Protein AF-A0A9D2ZWX0-F1 (afdb_monomer)

Foldseek 3Di:
DDPVVVVVVVVVVCVPDLVNLLVPDPCVVLVCVLCCVQPVDPPHDDDPVVSQVSSQVSVVVCVVPDVDDPDGSVVVVVSSD

Nearest PDB structures (foldseek):
  8q72-assembly1_J  TM=6.419E-01  e=1.316E+00  Escherichia coli
  7tjh-assembly1_D  TM=4.728E-01  e=3.096E+00  Saccharomyces cerevisiae

Sequence (81 aa):
MSALSSALAYRRLLESDATLRMLRADNLAVMAGTLDAHLGRPGTRMNTEDLHESIDADLEELRDHFDLSLRTAKAYCDDWR

Organism: Brevibacterium epidermidis (NCBI:txid1698)

Mean predicted aligned error: 6.79 Å

Solvent-accessible surface area (backbone atoms only — not comparable to full-atom values): 4863 Å² total; per-residue (Å²): 136,54,73,67,59,52,53,53,49,51,52,50,48,48,74,70,34,37,68,56,44,45,74,68,37,96,54,38,69,59,54,52,51,54,45,42,75,74,52,59,54,91,87,61,80,77,56,71,66,62,48,32,55,53,42,40,55,51,48,62,62,44,47,81,78,41,99,60,72,97,69,51,32,59,63,52,56,60,66,59,98

Secondary structure (DSSP, 8-state):
--HHHHHHHHHHHHHH-HHHHHHTSTTHHHHHHHHHHHH-STT---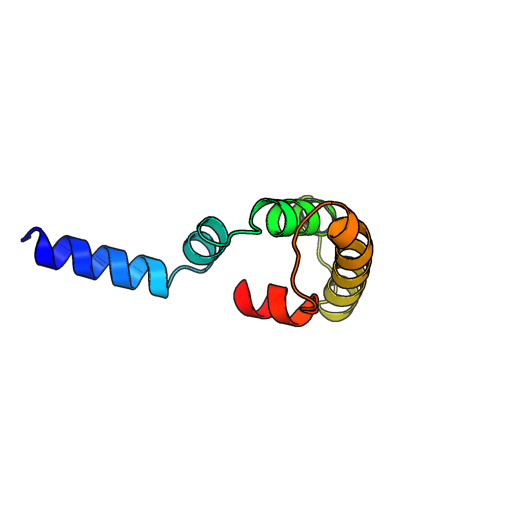-HHHHHHHHHHHHHHHTTTS---S--HHHHHHHT-

pLDDT: mean 83.25, std 6.13, range [60.12, 92.88]

Structure (mmCIF, N/CA/C/O backbone):
data_AF-A0A9D2ZWX0-F1
#
_entry.id   AF-A0A9D2ZWX0-F1
#
loop_
_atom_site.group_PDB
_atom_site.id
_atom_site.type_symbol
_atom_site.label_atom_id
_atom_site.label_alt_id
_atom_site.label_comp_id
_atom_site.label_asym_id
_atom_site.label_entity_id
_atom_site.label_seq_id
_atom_site.pdbx_PDB_ins_code
_atom_site.Cartn_x
_atom_site.Cartn_y
_atom_site.Cartn_z
_atom_site.occupancy
_atom_site.B_iso_or_equiv
_atom_site.auth_seq_id
_atom_site.auth_comp_id
_atom_site.auth_asym_id
_atom_site.auth_atom_id
_atom_site.pdbx_PDB_model_num
ATOM 1 N N . MET A 1 1 ? -19.234 -3.849 28.483 1.00 60.12 1 MET A N 1
ATOM 2 C CA . MET A 1 1 ? -18.953 -2.973 27.323 1.00 60.12 1 MET A CA 1
ATOM 3 C C . MET A 1 1 ? -20.250 -2.733 26.583 1.00 60.12 1 MET A C 1
ATOM 5 O O . MET A 1 1 ? -20.992 -3.686 26.390 1.00 60.12 1 MET A O 1
ATOM 9 N N . SER A 1 2 ? -20.550 -1.488 26.216 1.00 90.50 2 SER A N 1
ATOM 10 C CA . SER A 1 2 ? -21.699 -1.181 25.358 1.00 90.50 2 SER A CA 1
ATOM 11 C C . SER A 1 2 ? -21.318 -1.354 23.886 1.00 90.50 2 SER A C 1
ATOM 13 O O . SER A 1 2 ? -20.154 -1.160 23.527 1.00 90.50 2 SER A O 1
ATOM 15 N N . ALA A 1 3 ? -22.295 -1.647 23.025 1.00 86.56 3 ALA A N 1
ATOM 16 C CA . ALA A 1 3 ? -22.077 -1.727 21.579 1.00 86.56 3 ALA A CA 1
ATOM 17 C C . ALA A 1 3 ? -21.411 -0.453 21.019 1.00 86.56 3 ALA A C 1
ATOM 19 O O . ALA A 1 3 ? -20.514 -0.536 20.185 1.00 86.56 3 ALA A O 1
ATOM 20 N N . LEU A 1 4 ? -21.768 0.720 21.559 1.00 90.00 4 LEU A N 1
ATOM 21 C CA . LEU A 1 4 ? -21.144 2.000 21.218 1.00 90.00 4 LEU A CA 1
ATOM 22 C C . LEU A 1 4 ? -19.646 2.032 21.556 1.00 90.00 4 LEU A C 1
ATOM 24 O O . LEU A 1 4 ? -18.838 2.453 20.732 1.00 90.00 4 LEU A O 1
ATOM 28 N N . SER A 1 5 ? -19.265 1.579 22.756 1.00 90.94 5 SER A N 1
ATOM 29 C CA . SER A 1 5 ? -17.855 1.556 23.169 1.00 90.94 5 SER A CA 1
ATOM 30 C C . SER A 1 5 ? -17.011 0.636 22.282 1.00 90.94 5 SER A C 1
ATOM 32 O O . SER A 1 5 ? -15.906 1.009 21.895 1.00 90.94 5 SER A O 1
ATOM 34 N N . SER A 1 6 ? -17.564 -0.514 21.887 1.00 87.25 6 SER A N 1
ATOM 35 C CA . SER A 1 6 ? -16.910 -1.449 20.971 1.00 87.25 6 SER A CA 1
ATOM 36 C C . SER A 1 6 ? -16.791 -0.865 19.561 1.00 87.25 6 SER A C 1
ATOM 38 O O . SER A 1 6 ? -15.715 -0.916 18.974 1.00 87.25 6 SER A O 1
ATOM 40 N N . ALA A 1 7 ? -17.845 -0.231 19.038 1.00 88.75 7 ALA A N 1
ATOM 41 C CA . ALA A 1 7 ? -17.815 0.408 17.722 1.00 88.75 7 ALA A CA 1
ATOM 42 C C . ALA A 1 7 ? -16.767 1.534 17.637 1.00 88.75 7 ALA A C 1
ATOM 44 O O . ALA A 1 7 ? -16.023 1.621 16.661 1.00 88.75 7 ALA A O 1
ATOM 45 N N . LEU A 1 8 ? -16.651 2.367 18.676 1.00 92.88 8 LEU A N 1
ATOM 46 C CA . LEU A 1 8 ? -15.628 3.416 18.737 1.00 92.88 8 LEU A CA 1
ATOM 47 C C . LEU A 1 8 ? -14.209 2.849 18.855 1.00 92.88 8 LEU A C 1
ATOM 49 O O . LEU A 1 8 ? -13.283 3.423 18.283 1.00 92.88 8 LEU A O 1
ATOM 53 N N . ALA A 1 9 ? -14.029 1.735 19.569 1.00 90.06 9 ALA A N 1
ATOM 54 C CA . ALA A 1 9 ? -12.740 1.054 19.652 1.00 90.06 9 ALA A CA 1
ATOM 55 C C . ALA A 1 9 ? -12.302 0.515 18.282 1.00 90.06 9 ALA A C 1
ATOM 57 O O . ALA A 1 9 ? -11.174 0.766 17.867 1.00 90.06 9 ALA A O 1
ATOM 58 N N . TYR A 1 10 ? -13.207 -0.135 17.541 1.00 87.00 10 TYR A N 1
ATOM 59 C CA . TYR A 1 10 ? -12.912 -0.605 16.185 1.00 87.00 10 TYR A CA 1
ATOM 60 C C . TYR A 1 10 ? -12.660 0.540 15.204 1.00 87.00 10 TYR A C 1
ATOM 62 O O . TYR A 1 10 ? -11.767 0.431 14.371 1.00 87.00 10 TYR A O 1
ATOM 70 N N . ARG A 1 11 ? -13.372 1.669 15.325 1.00 86.94 11 ARG A N 1
ATOM 71 C CA . ARG A 1 11 ? -13.089 2.849 14.496 1.00 86.94 11 ARG A CA 1
ATOM 72 C C . ARG A 1 11 ? -11.667 3.369 14.715 1.00 86.94 11 ARG A C 1
ATOM 74 O O . ARG A 1 11 ? -10.960 3.602 13.745 1.00 86.94 11 ARG A O 1
ATOM 81 N N . ARG A 1 12 ? -11.231 3.484 15.974 1.00 88.94 12 ARG A N 1
ATOM 82 C CA . ARG A 1 12 ? -9.855 3.894 16.303 1.00 88.94 12 ARG A CA 1
ATOM 83 C C . ARG A 1 12 ? -8.826 2.900 15.782 1.00 88.94 12 ARG A C 1
ATOM 85 O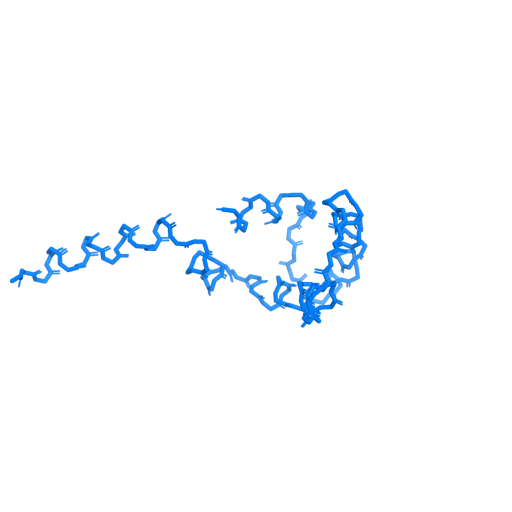 O . ARG A 1 12 ? -7.803 3.323 15.267 1.00 88.94 12 ARG A O 1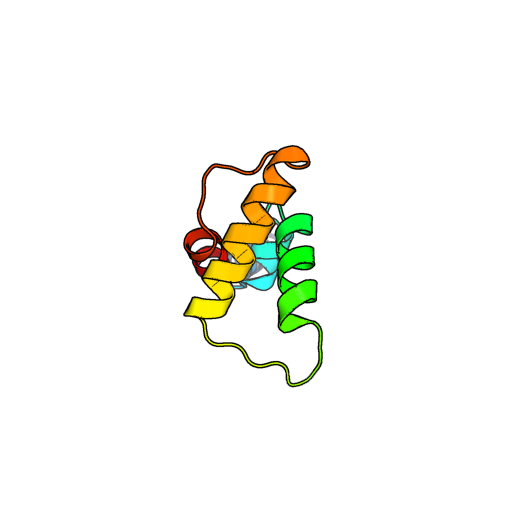
ATOM 92 N N . LEU A 1 13 ? -9.115 1.602 15.888 1.00 87.56 13 LEU A N 1
ATOM 93 C CA . LEU A 1 13 ? -8.239 0.555 15.368 1.00 87.56 13 LEU A CA 1
ATOM 94 C C . LEU A 1 13 ? -8.040 0.701 13.854 1.00 87.56 13 LEU A C 1
ATOM 96 O O . LEU A 1 13 ? -6.907 0.671 13.389 1.00 87.56 13 LEU A O 1
ATOM 100 N N . LEU A 1 14 ? -9.122 0.933 13.105 1.00 83.81 14 LEU A N 1
ATOM 101 C CA . LEU A 1 14 ? -9.066 1.179 11.661 1.00 83.81 14 LEU A CA 1
ATOM 102 C C . LEU A 1 14 ? -8.294 2.455 11.299 1.00 83.81 14 LEU A C 1
ATOM 104 O O . LEU A 1 14 ? -7.663 2.504 10.251 1.00 83.81 14 LEU A O 1
ATOM 108 N N . GLU A 1 15 ? -8.358 3.489 12.137 1.00 82.12 15 GLU A N 1
ATOM 109 C CA . GLU A 1 15 ? -7.601 4.731 11.938 1.00 82.12 15 GLU A CA 1
ATOM 110 C C . GLU A 1 15 ? -6.104 4.546 12.248 1.00 82.12 15 GLU A C 1
ATOM 112 O O . GLU A 1 15 ? -5.264 5.162 11.596 1.00 82.12 15 GLU A O 1
ATOM 117 N N . SER A 1 16 ? -5.757 3.691 13.216 1.00 83.81 16 SER A N 1
ATOM 118 C CA . SER A 1 16 ? -4.376 3.502 13.677 1.00 83.81 16 SER A CA 1
ATOM 119 C C . SER A 1 16 ? -3.597 2.392 12.968 1.00 83.81 16 SER A C 1
ATOM 121 O O . SER A 1 16 ? -2.370 2.422 12.977 1.00 83.81 16 SER A O 1
ATOM 123 N N . ASP A 1 17 ? -4.275 1.396 12.395 1.00 83.12 17 ASP A N 1
ATOM 124 C CA . ASP A 1 17 ? -3.634 0.207 11.826 1.00 83.12 17 ASP A CA 1
ATOM 125 C C . ASP A 1 17 ? -3.441 0.357 10.310 1.00 83.12 17 ASP A C 1
ATOM 127 O O . ASP A 1 17 ? -4.403 0.406 9.540 1.00 83.12 17 ASP A O 1
ATOM 131 N N . ALA A 1 18 ? -2.180 0.441 9.880 1.00 76.38 18 ALA A N 1
ATOM 132 C CA . ALA A 1 18 ? -1.818 0.586 8.473 1.00 76.38 18 ALA A CA 1
ATOM 133 C C . ALA A 1 18 ? -2.259 -0.614 7.615 1.00 76.38 18 ALA A C 1
ATOM 135 O O . ALA A 1 18 ? -2.715 -0.430 6.488 1.00 76.38 18 ALA A O 1
ATOM 136 N N . THR A 1 19 ? -2.227 -1.832 8.165 1.00 78.19 19 THR A N 1
ATOM 137 C CA . THR A 1 19 ? -2.659 -3.050 7.459 1.00 78.19 19 THR A CA 1
ATOM 138 C C . THR A 1 19 ? -4.155 -3.001 7.180 1.00 78.19 19 THR A C 1
ATOM 140 O O . THR A 1 19 ? -4.605 -3.310 6.078 1.00 78.19 19 THR A O 1
ATOM 143 N N . LEU A 1 20 ? -4.947 -2.574 8.168 1.00 79.19 20 LEU A N 1
ATOM 144 C CA . LEU A 1 20 ? -6.391 -2.428 7.996 1.00 79.19 20 LEU A CA 1
ATOM 145 C C . LEU A 1 20 ? -6.746 -1.280 7.047 1.00 79.19 20 LEU A C 1
ATOM 147 O O . LEU A 1 20 ? -7.713 -1.404 6.295 1.00 79.19 20 LEU A O 1
ATOM 151 N N . ARG A 1 21 ? -5.967 -0.188 7.043 1.00 76.56 21 ARG A N 1
ATOM 152 C CA . ARG A 1 21 ? -6.101 0.878 6.038 1.00 76.56 21 AR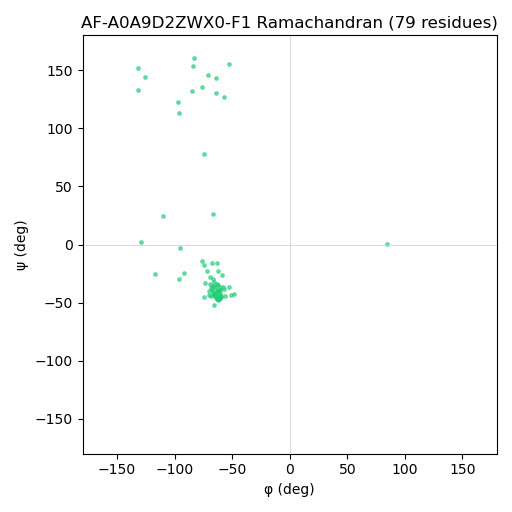G A CA 1
ATOM 153 C C . ARG A 1 21 ? -5.834 0.351 4.629 1.00 76.56 21 ARG A C 1
ATOM 155 O O . ARG A 1 21 ? -6.659 0.586 3.751 1.00 76.56 21 ARG A O 1
ATOM 162 N N . MET A 1 22 ? -4.75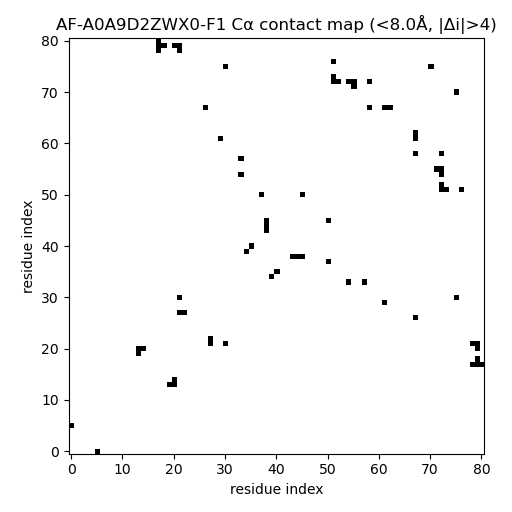6 -0.412 4.434 1.00 75.44 22 MET A N 1
ATOM 163 C CA . MET A 1 22 ? -4.433 -1.040 3.146 1.00 75.44 22 MET A CA 1
ATOM 164 C C . MET A 1 22 ? -5.519 -2.013 2.684 1.00 75.44 22 MET A C 1
ATOM 166 O O . MET A 1 22 ? -5.947 -1.948 1.538 1.00 75.44 22 MET A O 1
ATOM 170 N N . LEU A 1 23 ? -6.022 -2.878 3.572 1.00 77.44 23 LEU A N 1
ATOM 171 C CA . LEU A 1 23 ? -7.096 -3.831 3.250 1.00 77.44 23 LEU A CA 1
ATOM 172 C C . LEU A 1 23 ? -8.384 -3.155 2.772 1.00 77.44 23 LEU A C 1
ATOM 174 O O . LEU A 1 23 ? -9.180 -3.772 2.068 1.00 77.44 23 LEU A O 1
ATOM 178 N N . ARG A 1 24 ? -8.604 -1.906 3.181 1.00 75.69 24 ARG A N 1
ATOM 179 C CA . ARG A 1 24 ? -9.769 -1.108 2.803 1.00 75.69 24 ARG A CA 1
ATOM 180 C C . ARG A 1 24 ? -9.514 -0.195 1.607 1.00 75.69 24 ARG A C 1
ATOM 182 O O . ARG A 1 24 ? -10.432 0.523 1.221 1.00 75.69 24 ARG A O 1
ATOM 189 N N . ALA A 1 25 ? -8.292 -0.170 1.085 1.00 75.62 25 ALA A N 1
ATOM 190 C CA . ALA A 1 25 ? -7.961 0.600 -0.096 1.00 75.62 25 ALA A CA 1
ATOM 191 C C . ALA A 1 25 ? -8.502 -0.117 -1.340 1.00 75.62 25 ALA A C 1
ATOM 193 O O . ALA A 1 25 ? -8.338 -1.329 -1.492 1.00 75.62 25 ALA A O 1
ATOM 194 N N . ASP A 1 26 ? -9.116 0.639 -2.249 1.00 73.75 26 ASP A N 1
ATOM 195 C CA . ASP A 1 26 ? -9.719 0.096 -3.476 1.00 73.75 26 ASP A CA 1
ATOM 196 C C . ASP A 1 26 ? -8.684 -0.562 -4.409 1.00 73.75 26 ASP A C 1
ATOM 198 O O . ASP A 1 26 ? -9.020 -1.352 -5.287 1.00 73.75 26 ASP A O 1
ATOM 202 N N . ASN A 1 27 ? -7.401 -0.279 -4.188 1.00 75.00 27 ASN A N 1
ATOM 203 C CA . ASN A 1 27 ? -6.271 -0.764 -4.966 1.00 75.00 27 ASN A CA 1
ATOM 204 C C . ASN A 1 27 ? -5.396 -1.782 -4.211 1.00 75.00 27 ASN A C 1
ATOM 206 O O . ASN A 1 27 ? -4.224 -1.954 -4.551 1.00 75.00 27 ASN A O 1
ATOM 210 N N . LEU A 1 28 ? -5.954 -2.490 -3.222 1.00 80.50 28 LEU A N 1
ATOM 211 C CA . LEU A 1 28 ? -5.249 -3.532 -2.464 1.00 80.50 28 LEU A CA 1
ATOM 212 C C . LEU A 1 28 ? -4.506 -4.530 -3.366 1.00 80.50 28 LEU A C 1
ATOM 214 O O . LEU A 1 28 ? -3.371 -4.884 -3.067 1.00 80.50 28 LEU A O 1
ATOM 218 N N . ALA A 1 29 ? -5.118 -4.976 -4.469 1.00 81.94 29 ALA A N 1
ATOM 219 C CA . ALA A 1 29 ? -4.502 -5.944 -5.381 1.00 81.94 29 ALA A CA 1
ATOM 220 C C . ALA A 1 29 ? -3.202 -5.414 -6.014 1.00 81.94 29 ALA A C 1
ATOM 222 O O . ALA A 1 29 ? -2.222 -6.147 -6.121 1.00 81.94 29 ALA A O 1
ATOM 223 N N . VAL A 1 30 ? -3.180 -4.127 -6.367 1.00 83.06 30 VAL A N 1
ATOM 224 C CA . VAL A 1 30 ? -2.005 -3.441 -6.922 1.00 83.06 30 VAL A CA 1
ATOM 225 C C . VAL A 1 30 ? -0.929 -3.271 -5.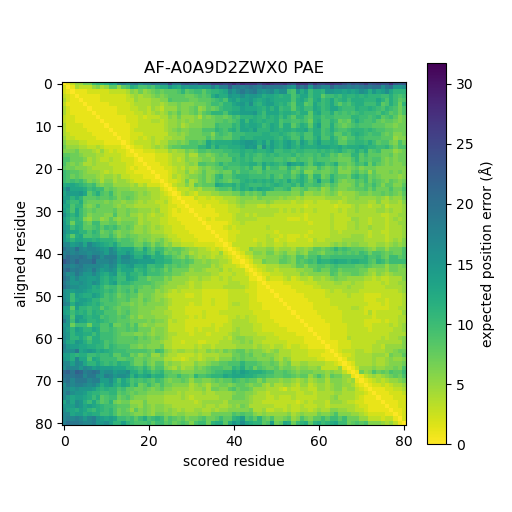850 1.00 83.06 30 VAL A C 1
ATOM 227 O O . VAL A 1 30 ? 0.238 -3.568 -6.091 1.00 83.06 30 VAL A O 1
ATOM 230 N N . MET A 1 31 ? -1.319 -2.870 -4.636 1.00 80.25 31 MET A N 1
ATOM 231 C CA . MET A 1 31 ? -0.387 -2.731 -3.510 1.00 80.25 31 MET A CA 1
ATOM 232 C C . MET A 1 31 ? 0.251 -4.075 -3.135 1.00 80.25 31 MET A C 1
ATOM 234 O O . MET A 1 31 ? 1.463 -4.173 -2.988 1.00 80.25 31 MET A O 1
ATOM 238 N N . ALA A 1 32 ? -0.561 -5.125 -3.002 1.00 83.62 32 ALA A N 1
ATOM 239 C CA . ALA A 1 32 ? -0.085 -6.453 -2.645 1.00 83.62 32 ALA A CA 1
ATOM 240 C C . ALA A 1 32 ? 0.805 -7.050 -3.741 1.00 83.62 32 ALA A C 1
ATOM 242 O O . ALA A 1 32 ? 1.845 -7.611 -3.420 1.00 83.62 32 ALA A O 1
ATOM 243 N N . GLY A 1 33 ? 0.431 -6.897 -5.017 1.00 86.75 33 GLY A N 1
ATOM 244 C CA . GLY A 1 33 ? 1.214 -7.411 -6.142 1.00 86.75 33 GLY A CA 1
ATOM 245 C C . GLY A 1 33 ? 2.592 -6.761 -6.257 1.00 86.75 33 GLY A C 1
ATOM 246 O O . GLY A 1 33 ? 3.591 -7.465 -6.362 1.00 86.75 33 GLY A O 1
ATOM 247 N N . THR A 1 34 ? 2.655 -5.430 -6.167 1.00 87.50 34 THR A N 1
ATOM 248 C CA . THR A 1 34 ? 3.926 -4.683 -6.238 1.00 87.50 34 THR A CA 1
ATOM 249 C C . THR A 1 34 ? 4.829 -4.981 -5.037 1.00 87.50 34 THR A C 1
ATOM 251 O O . THR A 1 34 ? 6.021 -5.241 -5.194 1.00 87.50 34 THR A O 1
ATOM 254 N N . LEU A 1 35 ? 4.270 -5.035 -3.824 1.00 85.06 35 LEU A N 1
ATOM 255 C CA . LEU A 1 35 ? 5.035 -5.387 -2.626 1.00 85.06 35 LEU A CA 1
ATOM 256 C C . LEU A 1 35 ? 5.507 -6.844 -2.628 1.00 85.06 35 LEU A C 1
ATOM 258 O O . LEU A 1 35 ? 6.632 -7.107 -2.213 1.00 85.06 35 LEU A O 1
ATOM 262 N N . ASP A 1 36 ? 4.693 -7.790 -3.092 1.00 87.44 36 ASP A N 1
ATOM 263 C CA . ASP A 1 36 ? 5.101 -9.193 -3.193 1.00 87.44 36 ASP A CA 1
ATOM 264 C C . ASP A 1 36 ? 6.215 -9.377 -4.236 1.00 87.44 36 ASP A C 1
ATOM 266 O O . ASP A 1 36 ? 7.206 -10.063 -3.970 1.00 87.44 36 ASP A O 1
ATOM 270 N N . ALA A 1 37 ? 6.122 -8.681 -5.376 1.00 88.31 37 ALA A N 1
ATOM 271 C CA . ALA A 1 37 ? 7.133 -8.726 -6.430 1.00 88.31 37 ALA A CA 1
ATOM 272 C C . ALA A 1 37 ? 8.517 -8.267 -5.937 1.00 88.31 37 ALA A C 1
ATOM 274 O O . ALA A 1 37 ? 9.524 -8.931 -6.205 1.00 88.31 37 ALA A O 1
ATOM 275 N N . HIS A 1 38 ? 8.566 -7.171 -5.171 1.00 86.25 38 HIS A N 1
ATOM 276 C CA . HIS A 1 38 ? 9.827 -6.547 -4.746 1.00 86.25 38 HIS A CA 1
ATOM 277 C C . HIS A 1 38 ? 10.305 -6.968 -3.355 1.00 86.25 38 HIS A C 1
ATOM 279 O O . HIS A 1 38 ? 11.508 -6.996 -3.100 1.00 86.25 38 HIS A O 1
ATOM 285 N N . LEU A 1 39 ? 9.396 -7.311 -2.440 1.00 85.50 39 LEU A N 1
ATOM 286 C CA . LEU A 1 39 ? 9.687 -7.582 -1.024 1.00 85.50 39 LEU A CA 1
ATOM 287 C C . LEU A 1 39 ? 9.118 -8.918 -0.513 1.00 85.50 39 LEU A C 1
ATOM 289 O O . LEU A 1 39 ? 9.320 -9.245 0.656 1.00 85.50 39 LEU A O 1
ATOM 293 N N . GLY A 1 40 ? 8.465 -9.729 -1.351 1.00 82.69 40 GLY A N 1
ATOM 294 C CA . GLY A 1 40 ? 7.827 -10.987 -0.929 1.00 82.69 40 GLY A CA 1
ATOM 295 C C . GLY A 1 40 ? 8.800 -12.083 -0.473 1.00 82.69 40 GLY A C 1
ATOM 296 O O . GLY A 1 40 ? 8.412 -13.043 0.195 1.00 82.69 40 GLY A O 1
ATOM 297 N N . ARG A 1 41 ? 10.098 -11.955 -0.784 1.00 86.00 41 ARG A N 1
ATOM 298 C CA . ARG A 1 41 ? 11.113 -12.935 -0.368 1.00 86.00 41 ARG A CA 1
ATOM 299 C C . ARG A 1 41 ? 11.641 -12.646 1.048 1.00 86.00 41 ARG A C 1
ATOM 301 O O . ARG A 1 41 ? 12.057 -11.521 1.335 1.00 86.00 41 ARG A O 1
ATOM 308 N N . PRO A 1 42 ? 11.721 -13.663 1.930 1.00 81.62 42 PRO A N 1
ATOM 309 C CA . PRO A 1 42 ? 12.279 -13.494 3.268 1.00 81.62 42 PRO A CA 1
ATOM 310 C C . PRO A 1 42 ? 13.716 -12.963 3.233 1.00 81.62 42 PRO A C 1
ATOM 312 O O . PRO A 1 42 ? 14.588 -13.543 2.589 1.00 81.62 42 PRO A O 1
ATOM 315 N N . GLY A 1 43 ? 13.970 -11.878 3.964 1.00 80.88 43 GLY A N 1
ATOM 316 C CA . GLY A 1 43 ? 15.298 -11.265 4.058 1.00 80.88 43 GLY A CA 1
ATOM 317 C C . GLY A 1 43 ? 15.634 -10.283 2.935 1.00 80.88 43 GLY A C 1
ATOM 318 O O . GLY A 1 43 ? 16.714 -9.692 2.978 1.00 80.88 43 GLY A O 1
ATOM 319 N N . THR A 1 44 ? 14.727 -10.057 1.980 1.00 84.31 44 THR A N 1
ATOM 320 C CA . THR A 1 44 ? 14.903 -9.001 0.983 1.00 84.31 44 THR A CA 1
ATOM 321 C C . THR A 1 44 ? 14.913 -7.639 1.657 1.00 84.31 44 THR A C 1
ATOM 323 O O . THR A 1 44 ? 14.055 -7.305 2.475 1.00 84.31 44 THR A O 1
ATOM 326 N N . ARG A 1 45 ? 15.927 -6.850 1.318 1.00 83.44 45 ARG A N 1
ATOM 327 C CA . ARG A 1 45 ? 16.059 -5.455 1.715 1.00 83.44 45 ARG A CA 1
ATOM 328 C C . ARG A 1 45 ? 16.406 -4.673 0.469 1.00 83.44 45 ARG A C 1
ATOM 330 O O . ARG A 1 45 ? 17.300 -5.074 -0.269 1.00 83.44 45 ARG A O 1
ATOM 337 N N . MET A 1 46 ? 15.714 -3.566 0.275 1.00 86.25 46 MET A N 1
ATOM 338 C CA . MET A 1 46 ? 15.953 -2.650 -0.825 1.00 86.25 46 MET A CA 1
ATOM 339 C C . MET A 1 46 ? 16.016 -1.231 -0.272 1.00 86.25 46 MET A C 1
ATOM 341 O O . MET A 1 46 ? 15.441 -0.952 0.786 1.00 86.25 46 MET A O 1
ATOM 345 N N . ASN A 1 47 ? 16.759 -0.357 -0.946 1.00 89.50 47 ASN A N 1
ATOM 346 C CA . ASN A 1 47 ? 16.715 1.061 -0.630 1.00 89.50 47 ASN A CA 1
ATOM 347 C C . ASN A 1 47 ? 15.303 1.588 -0.926 1.00 89.50 47 ASN A C 1
ATOM 349 O O . ASN A 1 47 ? 14.656 1.166 -1.881 1.00 89.50 47 ASN A O 1
ATOM 353 N N . THR A 1 48 ? 14.828 2.509 -0.096 1.00 86.50 48 THR A N 1
ATOM 354 C CA . THR A 1 48 ? 13.545 3.183 -0.284 1.00 86.50 48 THR A CA 1
ATOM 355 C C . THR A 1 48 ? 13.463 3.889 -1.638 1.00 86.50 48 THR A C 1
ATOM 357 O O . THR A 1 48 ? 12.406 3.870 -2.257 1.00 86.50 48 THR A O 1
ATOM 360 N N . GLU A 1 49 ? 14.556 4.503 -2.104 1.00 87.88 49 GLU A N 1
ATOM 361 C CA . GLU A 1 49 ? 14.589 5.181 -3.410 1.00 87.88 49 GLU A CA 1
ATOM 362 C C . GLU A 1 49 ? 14.415 4.179 -4.558 1.00 87.88 49 GLU A C 1
ATOM 364 O O . GLU A 1 49 ? 13.473 4.315 -5.334 1.00 87.88 49 GLU A O 1
ATOM 369 N N . ASP A 1 50 ? 15.215 3.109 -4.572 1.00 88.50 50 ASP A N 1
ATOM 370 C CA . ASP A 1 50 ? 15.115 2.029 -5.564 1.00 88.50 50 ASP A CA 1
ATOM 371 C C . ASP A 1 50 ? 13.722 1.365 -5.561 1.00 88.50 50 ASP A C 1
ATOM 373 O O . ASP A 1 50 ? 13.185 1.009 -6.611 1.00 88.50 50 ASP A O 1
ATOM 377 N N . LEU A 1 51 ? 13.106 1.220 -4.378 1.00 87.88 51 LEU A N 1
ATOM 378 C CA . LEU A 1 51 ? 11.745 0.699 -4.239 1.00 87.88 51 LEU A CA 1
ATOM 379 C C . LEU A 1 51 ? 10.715 1.627 -4.876 1.00 87.88 51 LEU A C 1
ATOM 381 O O . LEU A 1 51 ? 9.815 1.149 -5.559 1.00 87.88 51 LEU A O 1
ATOM 385 N N . HIS A 1 52 ? 10.829 2.936 -4.658 1.00 88.75 52 HIS A N 1
ATOM 386 C CA . HIS A 1 52 ? 9.913 3.895 -5.264 1.00 88.75 52 HIS A CA 1
ATOM 387 C C . HIS A 1 52 ? 10.030 3.899 -6.784 1.00 88.75 52 HIS A C 1
ATOM 389 O O . HIS A 1 52 ? 9.004 3.854 -7.450 1.00 88.75 52 HIS A O 1
ATOM 395 N N . GLU A 1 53 ? 11.248 3.889 -7.326 1.00 90.12 53 GLU A N 1
ATOM 396 C CA . GLU A 1 53 ? 11.456 3.831 -8.776 1.00 90.12 53 GLU A CA 1
ATOM 397 C C . GLU A 1 53 ? 10.884 2.544 -9.383 1.00 90.12 53 GLU A C 1
ATOM 399 O O . GLU A 1 53 ? 10.184 2.595 -10.394 1.00 90.12 53 GLU A O 1
ATOM 404 N N . SER A 1 54 ? 11.112 1.400 -8.731 1.00 89.81 54 SER A N 1
ATOM 405 C CA . SER A 1 54 ? 10.596 0.105 -9.194 1.00 89.81 54 SER A CA 1
ATOM 406 C C . SER A 1 54 ? 9.066 0.057 -9.174 1.00 89.81 54 SER A C 1
ATOM 408 O O .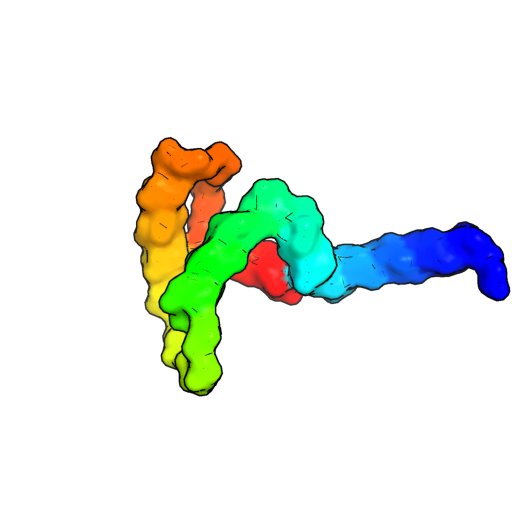 SER A 1 54 ? 8.444 -0.393 -10.131 1.00 89.81 54 SER A O 1
ATOM 410 N N . ILE A 1 55 ? 8.444 0.569 -8.107 1.00 89.31 55 ILE A N 1
ATOM 411 C CA . ILE A 1 55 ? 6.982 0.641 -8.006 1.00 89.31 55 ILE A CA 1
ATOM 412 C C . ILE A 1 55 ? 6.414 1.651 -9.010 1.00 89.31 55 ILE A C 1
ATOM 414 O O . ILE A 1 55 ? 5.345 1.405 -9.556 1.00 89.31 55 ILE A O 1
ATOM 418 N N . ASP A 1 56 ? 7.078 2.781 -9.268 1.00 88.94 56 ASP A N 1
ATOM 419 C CA . ASP A 1 56 ? 6.597 3.758 -10.254 1.00 88.94 56 ASP A CA 1
ATOM 420 C C . ASP A 1 56 ? 6.569 3.149 -11.663 1.00 88.94 56 ASP A C 1
ATOM 422 O O . ASP A 1 56 ? 5.585 3.342 -12.380 1.00 88.94 56 ASP A O 1
ATOM 426 N N . ALA A 1 57 ? 7.582 2.350 -12.017 1.00 88.69 57 ALA A N 1
ATOM 427 C CA . ALA A 1 57 ? 7.597 1.586 -13.262 1.00 88.69 57 ALA A CA 1
ATOM 428 C C . ALA A 1 57 ? 6.449 0.559 -13.321 1.00 88.69 57 ALA A C 1
ATOM 430 O O . ALA A 1 57 ? 5.701 0.531 -14.296 1.00 88.69 57 ALA A O 1
ATOM 431 N N . ASP A 1 58 ? 6.230 -0.217 -12.254 1.00 89.38 58 ASP A N 1
ATOM 432 C CA . ASP A 1 58 ? 5.106 -1.162 -12.200 1.00 89.38 58 ASP A CA 1
ATOM 433 C C . ASP A 1 58 ? 3.750 -0.447 -12.320 1.00 89.38 58 ASP A C 1
ATOM 435 O O . ASP A 1 58 ? 2.827 -0.937 -12.967 1.00 89.38 58 ASP A O 1
ATOM 439 N N . LEU A 1 59 ? 3.601 0.725 -11.694 1.00 87.19 59 LEU A N 1
ATOM 440 C CA . LEU A 1 59 ? 2.372 1.515 -11.755 1.00 87.19 59 LEU A CA 1
ATOM 441 C C . LEU A 1 59 ? 2.094 2.033 -13.166 1.00 87.19 59 LEU A C 1
ATOM 443 O O . LEU A 1 59 ? 0.925 2.168 -13.522 1.00 87.19 59 LEU A O 1
ATOM 447 N N . GLU A 1 60 ? 3.121 2.336 -13.963 1.00 89.00 60 GLU A N 1
ATOM 448 C CA . GLU A 1 60 ? 2.939 2.682 -15.375 1.00 89.00 60 GLU A CA 1
ATOM 449 C C . GLU A 1 60 ? 2.294 1.535 -16.154 1.00 89.00 60 GLU A C 1
ATOM 451 O O . GLU A 1 60 ? 1.303 1.774 -16.840 1.00 89.00 60 GLU A O 1
ATOM 456 N N . GLU A 1 61 ? 2.763 0.301 -15.972 1.00 88.31 61 GLU A N 1
ATOM 457 C CA . GLU A 1 61 ? 2.181 -0.881 -16.623 1.00 88.31 61 GLU A CA 1
ATOM 458 C C . GLU A 1 61 ? 0.789 -1.229 -16.065 1.00 88.31 61 GLU A C 1
ATOM 460 O O . GLU A 1 61 ? -0.137 -1.575 -16.799 1.00 88.31 61 GLU A O 1
ATOM 465 N N . LEU A 1 62 ? 0.595 -1.110 -14.749 1.00 87.38 62 LEU A N 1
ATOM 466 C CA . LEU A 1 62 ? -0.664 -1.471 -14.093 1.00 87.38 62 LEU A CA 1
ATOM 467 C C . LEU A 1 62 ? -1.802 -0.488 -14.392 1.00 87.38 62 LEU A C 1
ATOM 469 O O . LEU A 1 62 ? -2.967 -0.882 -14.307 1.00 87.38 62 LEU A O 1
ATOM 473 N N . ARG A 1 63 ? -1.501 0.762 -14.770 1.00 86.69 63 ARG A N 1
ATOM 474 C CA . ARG A 1 63 ? -2.507 1.762 -15.183 1.00 86.69 63 ARG A CA 1
ATOM 475 C C . ARG A 1 63 ? -3.291 1.344 -16.429 1.00 86.69 63 ARG A C 1
ATOM 477 O O . ARG A 1 63 ? -4.423 1.790 -16.592 1.00 86.69 63 ARG A O 1
ATOM 484 N N . ASP A 1 64 ? -2.747 0.456 -17.259 1.00 86.81 64 ASP A N 1
ATOM 485 C CA . ASP A 1 64 ? -3.460 -0.084 -18.424 1.00 86.81 64 ASP A CA 1
ATOM 486 C C . ASP A 1 64 ? -4.538 -1.115 -18.037 1.00 86.81 64 ASP A C 1
ATOM 488 O O . ASP A 1 64 ? -5.444 -1.414 -18.820 1.00 86.81 64 ASP A O 1
ATOM 492 N N . HIS A 1 65 ? -4.463 -1.659 -16.819 1.00 86.50 65 HIS A N 1
ATOM 493 C CA . HIS A 1 65 ? -5.322 -2.744 -16.339 1.00 86.50 65 HIS A CA 1
ATOM 494 C C . HIS A 1 65 ? -6.209 -2.354 -15.152 1.00 86.50 65 HIS A C 1
ATOM 496 O O . HIS A 1 65 ? -7.265 -2.957 -14.948 1.00 86.50 65 HIS A O 1
ATOM 502 N N . PHE A 1 66 ? -5.794 -1.358 -14.372 1.00 83.06 66 PHE A N 1
ATOM 503 C CA . PHE A 1 66 ? -6.470 -0.900 -13.166 1.00 83.06 66 PHE A CA 1
ATOM 504 C C . PHE A 1 66 ? -6.736 0.603 -13.242 1.00 83.06 66 PHE A C 1
ATOM 506 O O . PHE A 1 66 ? -5.901 1.364 -13.725 1.00 83.06 66 PHE A O 1
ATOM 513 N N . ASP A 1 67 ? -7.875 1.043 -12.698 1.00 80.62 67 ASP A N 1
ATOM 514 C CA . ASP A 1 67 ? -8.185 2.469 -12.546 1.00 80.62 67 ASP A CA 1
ATOM 515 C C . ASP A 1 67 ? -7.352 3.066 -11.402 1.00 80.62 67 ASP A C 1
ATOM 517 O O . ASP A 1 67 ? -7.784 3.202 -10.254 1.00 80.62 67 ASP A O 1
ATOM 521 N N . LEU A 1 68 ? -6.085 3.322 -11.711 1.00 78.75 68 LEU A N 1
ATOM 522 C CA . LEU A 1 68 ? -5.123 3.911 -10.802 1.00 78.75 68 LEU A CA 1
ATOM 523 C C . LEU A 1 68 ? -5.041 5.407 -11.075 1.00 78.75 68 LEU A C 1
ATOM 525 O O . LEU A 1 68 ? -4.679 5.853 -12.161 1.00 78.75 68 LEU A O 1
ATOM 529 N N . SER A 1 69 ? -5.305 6.198 -10.037 1.00 72.94 69 SER A N 1
ATOM 530 C CA . SER A 1 69 ? -4.999 7.630 -10.055 1.00 72.94 69 SER A CA 1
ATOM 531 C C . SER A 1 69 ? -3.528 7.888 -10.439 1.00 72.94 69 SER A C 1
ATOM 533 O O . SER A 1 69 ? -2.658 7.054 -10.176 1.00 72.94 69 SER A O 1
ATOM 535 N N . LEU A 1 70 ? -3.225 9.075 -10.986 1.00 74.44 70 LEU A N 1
ATOM 536 C CA . LEU A 1 70 ? -1.869 9.545 -11.354 1.00 74.44 70 LEU A CA 1
ATOM 537 C C . LEU A 1 70 ? -0.927 9.763 -10.144 1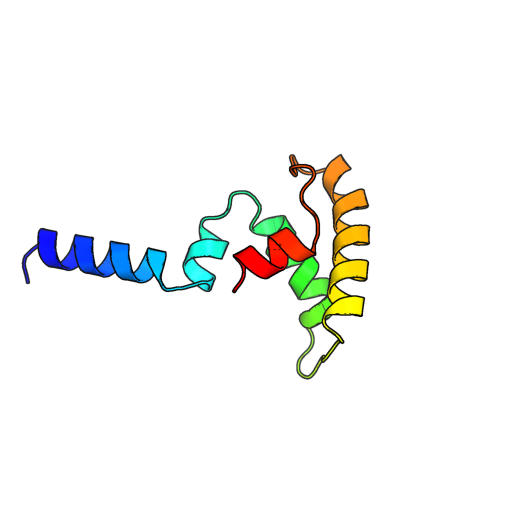.00 74.44 70 LEU A C 1
ATOM 539 O O . LEU A 1 70 ? -0.023 10.596 -10.174 1.00 74.44 70 LEU A O 1
ATOM 543 N N . ARG A 1 71 ? -1.161 9.054 -9.041 1.00 79.38 71 ARG A N 1
ATOM 544 C CA . ARG A 1 71 ? -0.315 9.062 -7.853 1.00 79.38 71 ARG A CA 1
ATOM 545 C C . ARG A 1 71 ? 1.000 8.345 -8.145 1.00 79.38 71 ARG A C 1
ATOM 547 O O . ARG A 1 71 ? 1.033 7.374 -8.901 1.00 79.38 71 ARG A O 1
ATOM 554 N N . THR A 1 72 ? 2.057 8.843 -7.517 1.00 81.69 72 THR A N 1
ATOM 555 C CA . THR A 1 72 ? 3.399 8.259 -7.555 1.00 81.69 72 THR A CA 1
ATOM 556 C C . THR A 1 72 ? 3.538 7.139 -6.529 1.00 81.69 72 THR A C 1
ATOM 558 O O . THR A 1 72 ? 2.798 7.096 -5.539 1.00 81.69 72 THR A O 1
ATOM 561 N N . ALA A 1 73 ? 4.533 6.278 -6.717 1.00 81.06 73 ALA A N 1
ATOM 562 C CA . ALA A 1 73 ? 4.927 5.227 -5.790 1.00 81.06 73 ALA A CA 1
ATOM 563 C C . ALA A 1 73 ? 5.133 5.768 -4.379 1.00 81.06 73 ALA A C 1
ATOM 565 O O . ALA A 1 73 ? 4.610 5.212 -3.420 1.00 81.06 73 ALA A O 1
ATOM 566 N N . LYS A 1 74 ? 5.800 6.922 -4.249 1.00 82.38 74 LYS A N 1
ATOM 567 C CA . LYS A 1 74 ? 5.980 7.596 -2.959 1.00 82.38 74 LYS A CA 1
ATOM 568 C C . LYS A 1 74 ? 4.648 7.882 -2.262 1.00 82.38 74 LYS A C 1
ATOM 570 O O . LYS A 1 74 ? 4.525 7.631 -1.070 1.00 82.38 74 LYS A O 1
ATOM 575 N N . ALA A 1 75 ? 3.649 8.379 -2.992 1.00 80.69 75 ALA A N 1
ATOM 576 C CA . ALA A 1 75 ? 2.342 8.669 -2.412 1.00 80.69 75 ALA A CA 1
ATOM 577 C C . ALA A 1 75 ? 1.608 7.393 -1.969 1.00 80.69 75 ALA A C 1
ATOM 579 O O . ALA A 1 75 ? 0.813 7.463 -1.037 1.00 80.69 75 ALA A O 1
ATOM 580 N N . TYR A 1 76 ? 1.849 6.253 -2.620 1.00 78.00 76 TYR A N 1
ATOM 581 C CA . TYR A 1 76 ? 1.335 4.960 -2.164 1.00 78.00 76 TYR A CA 1
ATOM 582 C C . TYR A 1 76 ? 2.098 4.441 -0.942 1.00 78.00 76 TYR A C 1
ATOM 584 O O . TYR A 1 76 ? 1.468 4.060 0.039 1.00 78.00 76 TYR A O 1
ATOM 592 N N . CYS A 1 77 ? 3.430 4.506 -0.948 1.00 79.75 77 CYS A N 1
ATOM 593 C CA . CYS A 1 77 ? 4.260 4.124 0.193 1.00 79.75 77 CYS A CA 1
ATOM 594 C C . CYS A 1 77 ? 3.976 4.966 1.446 1.00 79.75 77 CYS A C 1
ATOM 596 O O . CYS A 1 77 ? 3.983 4.430 2.553 1.00 79.75 77 CYS A O 1
ATOM 598 N N . ASP A 1 78 ? 3.699 6.262 1.287 1.00 80.88 78 ASP A N 1
ATOM 599 C CA . ASP A 1 78 ? 3.305 7.144 2.390 1.00 80.88 78 ASP A CA 1
ATOM 600 C C . ASP A 1 78 ? 1.940 6.739 2.980 1.00 80.88 78 ASP A C 1
ATOM 602 O O . ASP A 1 78 ? 1.768 6.789 4.198 1.00 80.88 78 ASP A O 1
ATOM 606 N N . ASP A 1 79 ? 0.993 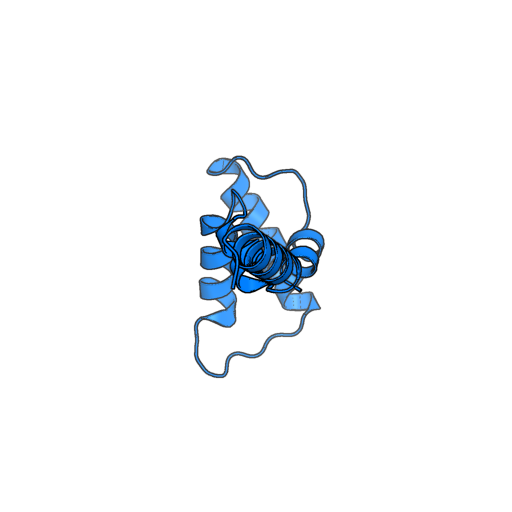6.270 2.158 1.00 72.38 79 ASP A N 1
ATOM 607 C CA . ASP A 1 79 ? -0.300 5.751 2.635 1.00 72.38 79 ASP A CA 1
ATOM 608 C C . ASP A 1 79 ? -0.161 4.417 3.389 1.00 72.38 79 ASP A C 1
ATOM 610 O O . ASP A 1 79 ? -0.987 4.110 4.255 1.00 72.38 79 ASP A O 1
ATOM 614 N N . TRP A 1 80 ? 0.864 3.622 3.058 1.00 71.25 80 TRP A N 1
ATOM 615 C CA . TRP A 1 80 ? 1.161 2.338 3.706 1.00 71.25 80 TRP A CA 1
ATOM 616 C C . TRP A 1 80 ? 1.805 2.490 5.088 1.00 71.25 80 TRP A C 1
ATOM 618 O O . TRP A 1 80 ? 1.873 1.512 5.834 1.00 71.25 80 TRP A O 1
ATOM 628 N N . ARG A 1 81 ? 2.285 3.689 5.436 1.00 63.56 81 ARG A N 1
ATOM 629 C CA . ARG A 1 81 ? 2.896 3.991 6.736 1.00 63.56 81 ARG A CA 1
ATOM 630 C C . ARG A 1 81 ? 1.850 4.308 7.810 1.00 63.56 81 ARG A C 1
ATOM 632 O O . ARG A 1 81 ? 2.120 3.973 8.983 1.00 63.56 81 ARG A O 1
#

Radius of gyration: 15.58 Å; Cα contacts (8 Å, |Δi|>4): 38; chains: 1; bounding box: 39×23×46 Å

InterPro domains:
  IPR021804 Protein of unknown function DUF3375 [PF11855] (12-80)